Protein AF-A0AAW8AT97-F1 (afdb_monomer_lite)

Secondary structure (DSSP, 8-state):
-GGGT-S--TT-----S------GGG---EEE-SS-TT-EEEGGGHHHHHHHHHHHHHHHHHHTT----EEETTEEE-

Structure (mmCIF, N/CA/C/O backbone):
data_AF-A0AAW8AT97-F1
#
_entry.id   AF-A0AAW8AT97-F1
#
loop_
_atom_site.group_PDB
_atom_site.id
_atom_site.type_symbol
_atom_site.label_atom_id
_atom_site.label_alt_id
_atom_site.label_comp_id
_atom_site.label_asym_id
_atom_site.label_entity_id
_atom_site.label_seq_id
_atom_site.pdbx_PDB_ins_code
_atom_site.Cartn_x
_atom_site.Cartn_y
_atom_site.Cartn_z
_atom_site.occupancy
_atom_site.B_iso_or_equiv
_atom_site.auth_seq_id
_atom_site.auth_comp_id
_atom_site.auth_asym_id
_atom_site.auth_atom_id
_atom_site.pdbx_PDB_model_num
ATOM 1 N N . ALA A 1 1 ? -6.029 10.243 28.689 1.00 62.62 1 ALA A N 1
ATOM 2 C CA . ALA A 1 1 ? -6.464 9.035 27.954 1.00 62.62 1 ALA A CA 1
ATOM 3 C C . ALA A 1 1 ? -7.518 8.234 28.727 1.00 62.62 1 ALA A C 1
ATOM 5 O O . ALA A 1 1 ? -8.677 8.326 28.352 1.00 62.62 1 ALA A O 1
ATOM 6 N N . LYS A 1 2 ? -7.182 7.539 29.832 1.00 68.06 2 LYS A N 1
ATOM 7 C CA . LYS A 1 2 ? -8.157 6.729 30.607 1.00 68.06 2 LYS A CA 1
ATOM 8 C C . LYS A 1 2 ? -9.350 7.527 31.152 1.00 68.06 2 LYS A C 1
ATOM 10 O O . LYS A 1 2 ? -10.486 7.173 30.885 1.00 68.06 2 LYS A O 1
ATOM 15 N N . ALA A 1 3 ? -9.097 8.652 31.827 1.00 73.81 3 ALA A N 1
ATOM 16 C CA . ALA A 1 3 ? -10.155 9.502 32.396 1.00 73.81 3 ALA A CA 1
ATOM 17 C C . 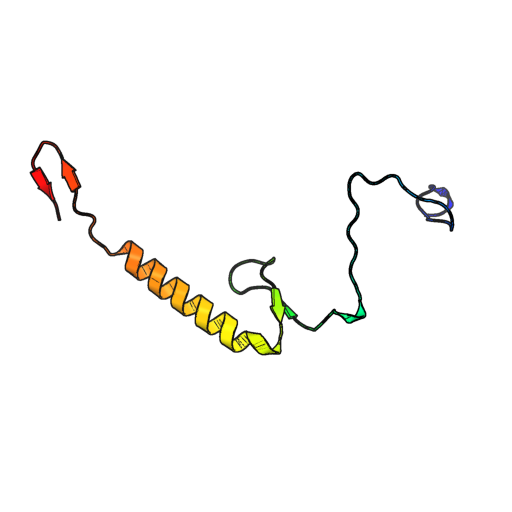ALA A 1 3 ? -11.090 10.145 31.351 1.00 73.81 3 ALA A C 1
ATOM 19 O O . ALA A 1 3 ? -12.132 10.677 31.705 1.00 73.81 3 ALA A O 1
ATOM 20 N N . GLN A 1 4 ? -10.706 10.115 30.073 1.00 82.19 4 GLN A N 1
ATOM 21 C CA . GLN A 1 4 ? -11.450 10.721 28.967 1.00 82.19 4 GLN A CA 1
ATOM 22 C C . GLN A 1 4 ? -12.185 9.659 28.129 1.00 82.19 4 GLN A C 1
ATOM 24 O O . GLN A 1 4 ? -12.713 9.984 27.076 1.00 82.19 4 GLN A O 1
ATOM 29 N N . GLY A 1 5 ? -12.168 8.385 28.550 1.00 78.75 5 GLY A N 1
ATOM 30 C CA . GLY A 1 5 ? -12.849 7.287 27.851 1.00 78.75 5 GLY A CA 1
ATOM 31 C C . GLY A 1 5 ? -12.200 6.839 26.535 1.00 78.75 5 GLY A C 1
ATOM 32 O O . GLY A 1 5 ? -12.752 5.999 25.841 1.00 78.75 5 GLY A O 1
ATOM 33 N N . MET A 1 6 ? -11.018 7.356 26.187 1.00 84.94 6 MET A N 1
ATOM 34 C CA . MET A 1 6 ? -10.350 7.074 24.902 1.00 84.94 6 MET A CA 1
ATOM 35 C C . MET A 1 6 ? -9.394 5.873 24.963 1.00 84.94 6 MET A C 1
ATOM 37 O O . MET A 1 6 ? -8.590 5.662 24.057 1.00 84.94 6 MET A O 1
ATOM 41 N N . TRP A 1 7 ? -9.413 5.124 26.066 1.00 87.81 7 TRP A N 1
ATOM 42 C CA . TRP A 1 7 ? -8.574 3.946 26.257 1.00 87.81 7 TRP A CA 1
ATOM 43 C C . TRP A 1 7 ? -9.412 2.691 26.040 1.00 87.81 7 TRP A C 1
ATOM 45 O O . TRP A 1 7 ? -10.424 2.536 26.714 1.00 87.81 7 TRP A O 1
ATOM 55 N N . ARG A 1 8 ? -8.990 1.800 25.136 1.00 87.25 8 ARG A N 1
ATOM 56 C CA . ARG A 1 8 ? -9.696 0.532 24.909 1.00 87.25 8 ARG A CA 1
ATOM 57 C C . ARG A 1 8 ? -9.438 -0.467 26.030 1.00 87.25 8 ARG A C 1
ATOM 59 O O . ARG A 1 8 ? -8.286 -0.669 26.426 1.00 87.25 8 ARG A O 1
ATOM 66 N N . TYR A 1 9 ? -10.500 -1.124 26.481 1.00 86.50 9 TYR A N 1
ATOM 67 C CA . TYR A 1 9 ? -10.462 -2.278 27.370 1.00 86.50 9 TYR A CA 1
ATOM 68 C C . TYR A 1 9 ? -10.877 -3.556 26.618 1.00 86.50 9 TYR A C 1
ATOM 70 O O . TYR A 1 9 ? -11.563 -3.484 25.597 1.00 86.50 9 TYR A O 1
ATOM 78 N N . PRO A 1 10 ? -10.445 -4.747 27.075 1.00 85.25 10 PRO A N 1
ATOM 79 C CA . PRO A 1 10 ? -10.911 -6.009 26.506 1.00 85.25 10 PRO A CA 1
ATOM 80 C C . PRO A 1 10 ? -12.443 -6.102 26.568 1.00 85.25 10 PRO A C 1
ATOM 82 O O . PRO A 1 10 ? -13.017 -5.927 27.639 1.00 85.25 10 PRO A O 1
ATOM 85 N N . GLY A 1 11 ? -13.089 -6.387 25.434 1.00 80.81 11 GLY A N 1
ATOM 86 C 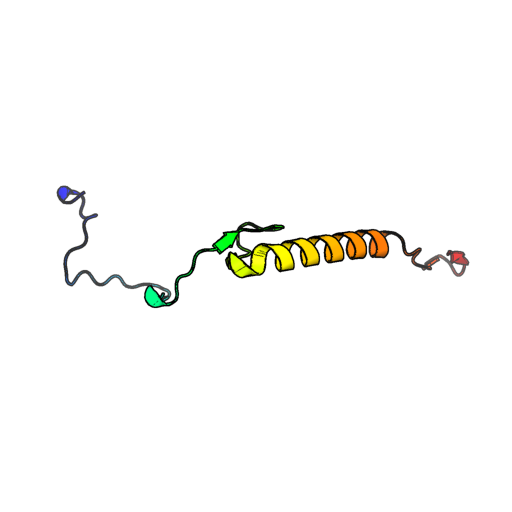CA . GLY A 1 11 ? -14.553 -6.450 25.317 1.00 80.81 11 GLY A CA 1
ATOM 87 C C . GLY A 1 11 ? -15.213 -5.180 24.770 1.00 80.81 11 GLY A C 1
ATOM 88 O O . GLY A 1 11 ? -16.391 -5.227 24.421 1.00 80.81 11 GLY A O 1
ATOM 89 N N . ASP A 1 12 ? -14.468 -4.080 24.623 1.00 82.44 12 ASP A N 1
ATOM 90 C CA . ASP A 1 12 ? -14.945 -2.879 23.934 1.00 82.44 12 ASP A CA 1
ATOM 91 C C . ASP A 1 12 ? -14.943 -3.117 22.415 1.00 82.44 12 ASP A C 1
ATOM 93 O O . ASP A 1 12 ? -14.001 -2.724 21.719 1.00 82.44 12 ASP A O 1
ATOM 97 N N . GLU A 1 13 ? -15.981 -3.787 21.905 1.00 80.38 13 GLU A N 1
ATOM 98 C CA . GLU A 1 13 ? -16.136 -4.068 20.475 1.00 80.38 13 GLU A CA 1
ATOM 99 C C . GLU A 1 13 ? -16.900 -2.923 19.781 1.00 80.38 13 GLU A C 1
ATOM 101 O O . GLU A 1 13 ? -18.113 -2.773 19.959 1.00 80.38 13 GLU A O 1
ATOM 106 N N . PRO A 1 14 ? -16.221 -2.062 19.007 1.00 84.25 14 PRO A N 1
ATOM 107 C CA . PRO A 1 14 ? -16.875 -0.998 18.254 1.00 84.25 14 PRO A CA 1
ATOM 108 C C . PRO A 1 14 ? -17.649 -1.556 17.051 1.00 84.25 14 PRO A C 1
ATOM 110 O O . PRO A 1 14 ? -17.197 -2.461 16.353 1.00 84.25 14 PRO A O 1
ATOM 113 N N . VAL A 1 15 ? -18.786 -0.937 16.731 1.00 88.00 15 VAL A N 1
ATOM 114 C CA . VAL A 1 15 ? -19.507 -1.221 15.484 1.00 88.00 15 VAL A CA 1
ATOM 115 C C . VAL A 1 15 ? -18.872 -0.414 14.353 1.00 88.00 15 VAL A C 1
ATOM 117 O O . VAL A 1 15 ? -18.985 0.812 14.313 1.00 88.00 15 VAL A O 1
ATOM 120 N N . PHE A 1 16 ? -18.192 -1.097 13.435 1.00 88.69 16 PHE A N 1
ATOM 121 C CA . PHE A 1 16 ? -17.626 -0.488 12.232 1.00 88.69 16 PHE A CA 1
ATOM 122 C C . PHE A 1 16 ? -18.586 -0.593 11.043 1.00 88.69 16 PHE A C 1
ATOM 124 O O . PHE A 1 16 ? -19.373 -1.529 10.940 1.00 88.69 16 PHE A O 1
ATOM 131 N N . THR A 1 17 ? -18.485 0.344 10.101 1.00 94.38 17 THR A N 1
ATOM 132 C CA . THR A 1 17 ? -19.196 0.266 8.813 1.00 94.38 17 THR A CA 1
ATOM 133 C C . THR A 1 17 ? -18.569 -0.752 7.858 1.00 94.38 17 THR A C 1
ATOM 135 O O . THR A 1 17 ? -19.245 -1.253 6.965 1.00 94.38 17 THR A O 1
ATOM 138 N N . SER A 1 18 ? -17.276 -1.041 8.030 1.00 92.88 18 SE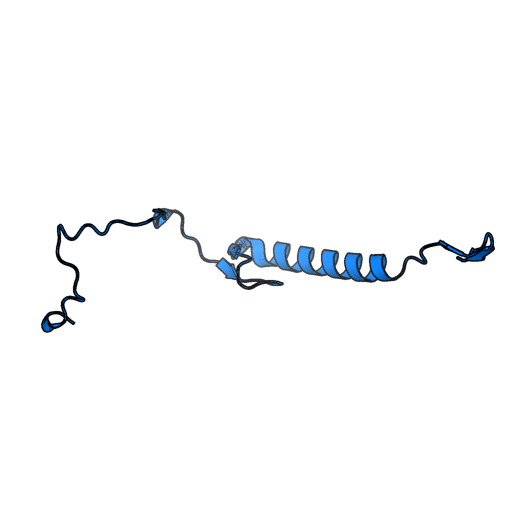R A N 1
ATOM 139 C CA . SER A 1 18 ? -16.522 -2.036 7.270 1.00 92.88 18 SER A CA 1
ATOM 140 C C . SER A 1 18 ? -15.326 -2.531 8.084 1.00 92.88 18 SER A C 1
ATOM 142 O O . SER A 1 18 ? -14.762 -1.782 8.886 1.00 92.88 18 SER A O 1
ATOM 144 N N . THR A 1 19 ? -14.924 -3.779 7.852 1.00 92.00 19 THR A N 1
ATOM 145 C CA . THR A 1 19 ? -13.791 -4.426 8.520 1.00 92.00 19 THR A CA 1
ATOM 146 C C . THR A 1 19 ? -12.812 -4.939 7.473 1.00 92.00 19 THR A C 1
ATOM 148 O O . THR A 1 19 ? -13.201 -5.571 6.494 1.00 92.00 19 THR A O 1
ATOM 151 N N . LEU A 1 20 ? -11.528 -4.677 7.696 1.00 93.00 20 LEU A N 1
ATOM 152 C CA . LEU A 1 20 ? -10.421 -5.163 6.880 1.00 93.00 20 LEU A CA 1
ATOM 153 C C . LEU A 1 20 ? -9.443 -5.899 7.797 1.00 93.00 20 LEU A C 1
ATOM 155 O O . LEU A 1 20 ? -9.250 -5.497 8.944 1.00 93.00 20 LEU A O 1
ATOM 159 N N . ALA A 1 21 ? -8.827 -6.961 7.287 1.00 93.38 21 ALA A N 1
ATOM 160 C CA . ALA A 1 21 ? -7.810 -7.727 7.996 1.00 93.38 21 ALA A CA 1
ATOM 161 C C . ALA A 1 21 ? -6.489 -7.681 7.222 1.00 93.38 21 ALA A C 1
ATOM 163 O O . ALA A 1 21 ? -6.485 -7.661 5.991 1.00 93.38 21 ALA A O 1
ATOM 164 N N . LEU A 1 22 ? -5.377 -7.678 7.955 1.00 92.88 22 LEU A N 1
ATOM 165 C CA . LEU A 1 22 ? -4.029 -7.761 7.405 1.00 92.88 22 LEU A CA 1
ATOM 166 C C . LEU A 1 22 ? -3.260 -8.845 8.157 1.00 92.88 22 LEU A C 1
ATOM 168 O O . LEU A 1 22 ? -3.123 -8.773 9.378 1.00 92.88 22 LEU A O 1
ATOM 172 N N . ASP A 1 23 ? -2.751 -9.829 7.420 1.00 93.94 23 ASP A N 1
ATOM 173 C CA . ASP A 1 23 ? -1.823 -10.814 7.963 1.00 93.94 23 ASP A CA 1
ATOM 174 C C . ASP A 1 23 ? -0.409 -10.224 8.022 1.00 93.94 23 ASP A C 1
ATOM 176 O O . ASP A 1 23 ? 0.213 -9.955 6.990 1.00 93.94 23 ASP A O 1
ATOM 180 N N . MET A 1 24 ? 0.114 -10.061 9.237 1.00 94.06 24 MET A N 1
ATOM 181 C CA . MET A 1 24 ? 1.455 -9.526 9.472 1.00 94.06 24 MET A CA 1
ATOM 182 C C . MET A 1 24 ? 2.574 -10.449 8.969 1.00 94.06 24 MET A C 1
ATOM 184 O O . MET A 1 24 ? 3.670 -9.958 8.713 1.00 94.06 24 MET A O 1
ATOM 188 N N . GLY A 1 25 ? 2.323 -11.752 8.792 1.00 95.19 25 GLY A N 1
ATOM 189 C CA . GLY A 1 25 ? 3.302 -12.691 8.232 1.00 95.19 25 GLY A CA 1
ATOM 190 C C . GLY A 1 25 ? 3.540 -12.502 6.732 1.00 95.19 25 GLY A C 1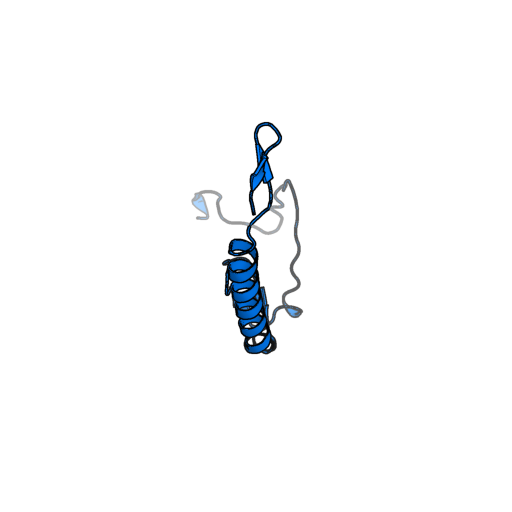
ATOM 191 O O . GLY A 1 25 ? 4.614 -12.825 6.233 1.00 95.19 25 GLY A O 1
ATOM 192 N N . SER A 1 26 ? 2.565 -11.931 6.022 1.00 90.81 26 SER A N 1
ATOM 193 C CA . SER A 1 26 ? 2.662 -11.632 4.587 1.00 90.81 26 SER A CA 1
ATOM 194 C C . SER A 1 26 ? 3.390 -10.318 4.273 1.00 90.81 26 SER A C 1
ATOM 196 O O . SER A 1 26 ? 3.602 -9.985 3.107 1.00 90.81 26 SER A O 1
ATOM 198 N N . VAL A 1 27 ? 3.753 -9.541 5.300 1.00 91.81 27 VAL A N 1
ATOM 199 C CA . VAL A 1 27 ? 4.372 -8.225 5.127 1.00 91.81 27 VAL A CA 1
ATOM 200 C C . VAL A 1 27 ? 5.836 -8.376 4.724 1.00 91.81 27 VAL A C 1
ATOM 202 O O . VAL A 1 27 ? 6.637 -9.006 5.407 1.00 91.81 27 VAL A O 1
ATOM 205 N N . GLU A 1 28 ? 6.204 -7.709 3.638 1.00 92.19 28 GLU A N 1
ATOM 206 C CA . GLU A 1 28 ? 7.575 -7.615 3.133 1.00 92.19 28 GLU A CA 1
ATOM 207 C C . GLU A 1 28 ? 7.983 -6.142 2.982 1.00 92.19 28 GLU A C 1
ATOM 209 O O . GLU A 1 28 ? 7.141 -5.243 2.843 1.00 92.19 28 GLU A O 1
ATOM 214 N N . ALA A 1 29 ? 9.292 -5.903 2.961 1.00 92.62 29 ALA A N 1
ATOM 215 C CA . ALA A 1 29 ? 9.837 -4.578 2.727 1.00 92.62 29 ALA A CA 1
ATOM 216 C C . ALA A 1 29 ? 9.522 -4.100 1.298 1.00 92.62 29 ALA A C 1
ATOM 218 O O . ALA A 1 29 ? 9.732 -4.810 0.311 1.00 92.62 29 ALA A O 1
ATOM 219 N N . SER A 1 30 ? 9.041 -2.865 1.190 1.00 91.44 30 SER A N 1
ATOM 220 C CA . SER A 1 30 ? 8.617 -2.261 -0.072 1.00 91.44 30 SER A CA 1
ATOM 221 C C . SER A 1 30 ? 9.031 -0.798 -0.166 1.00 91.44 30 SER A C 1
ATOM 223 O O . SER A 1 30 ? 9.249 -0.139 0.850 1.00 91.44 30 SER A O 1
ATOM 225 N N . LEU A 1 31 ? 9.059 -0.281 -1.389 1.00 90.50 31 LEU A N 1
ATOM 226 C CA . LEU A 1 31 ? 9.167 1.137 -1.703 1.00 90.50 31 LEU A CA 1
ATOM 227 C C . LEU A 1 31 ? 7.838 1.624 -2.300 1.00 90.50 31 LEU A C 1
ATOM 229 O O . LEU A 1 31 ? 7.167 0.882 -3.017 1.00 90.50 31 LEU A O 1
ATOM 233 N N . ALA A 1 32 ? 7.460 2.866 -2.005 1.00 88.38 32 ALA A N 1
ATOM 234 C CA . ALA A 1 32 ? 6.317 3.522 -2.635 1.00 88.38 32 ALA A CA 1
ATOM 235 C C . ALA A 1 32 ? 6.757 4.303 -3.884 1.00 88.38 32 ALA A C 1
ATOM 237 O O . ALA A 1 32 ? 7.777 4.994 -3.851 1.00 88.38 32 ALA A O 1
ATOM 238 N N . GLY A 1 33 ? 5.972 4.238 -4.961 1.00 86.62 33 GLY A N 1
ATOM 239 C CA . GLY A 1 33 ? 6.209 4.966 -6.208 1.00 86.62 33 GLY A CA 1
ATOM 240 C C . GLY A 1 33 ? 6.501 4.058 -7.412 1.00 86.62 33 GLY A C 1
ATOM 241 O O . GLY A 1 33 ? 6.232 2.859 -7.363 1.00 86.62 33 GLY A O 1
ATOM 242 N N . PRO A 1 34 ? 7.018 4.613 -8.528 1.00 80.12 34 PRO A N 1
ATOM 243 C CA . PRO A 1 34 ? 7.622 5.948 -8.667 1.00 80.12 34 PRO A CA 1
ATOM 244 C C . PRO A 1 34 ? 6.641 7.097 -8.970 1.00 80.12 34 PRO A C 1
ATOM 246 O O . PRO A 1 34 ? 7.016 8.256 -8.818 1.00 80.12 34 PRO A O 1
ATOM 249 N N . LYS A 1 35 ? 5.397 6.812 -9.393 1.00 81.94 35 LYS A N 1
ATOM 250 C CA . LYS A 1 35 ? 4.448 7.842 -9.871 1.00 81.94 35 LYS A CA 1
ATOM 251 C C . LYS A 1 35 ? 3.405 8.272 -8.843 1.00 81.94 35 LYS A C 1
ATOM 253 O O . LYS A 1 35 ? 2.997 9.433 -8.866 1.00 81.94 35 LYS A O 1
ATOM 258 N N . ARG A 1 36 ? 2.942 7.375 -7.964 1.00 84.69 36 ARG A N 1
ATOM 259 C CA . ARG A 1 36 ? 1.968 7.713 -6.915 1.00 84.69 36 ARG A CA 1
ATOM 260 C C . ARG A 1 36 ? 2.345 7.095 -5.562 1.00 84.69 36 ARG A C 1
ATOM 262 O O . ARG A 1 36 ? 2.870 5.986 -5.541 1.00 84.69 36 ARG A O 1
ATOM 269 N N . PRO A 1 37 ? 2.043 7.759 -4.430 1.00 82.75 37 PRO A N 1
ATOM 270 C CA . PRO A 1 37 ? 2.385 7.257 -3.093 1.00 82.75 37 PRO A CA 1
ATOM 271 C C . PRO A 1 37 ? 1.729 5.925 -2.709 1.00 82.75 37 PRO A C 1
ATOM 273 O O . PRO A 1 37 ? 2.260 5.191 -1.885 1.00 82.75 37 PRO A O 1
ATOM 276 N N . GLN A 1 38 ? 0.570 5.616 -3.289 1.00 89.06 38 GLN A N 1
ATOM 277 C CA . GLN A 1 38 ? -0.143 4.359 -3.067 1.00 89.06 38 GLN A CA 1
ATOM 278 C C . GLN A 1 38 ? 0.394 3.189 -3.907 1.00 89.06 38 GLN A C 1
ATOM 280 O O . GLN A 1 38 ? -0.016 2.051 -3.684 1.00 89.06 38 GLN A O 1
ATOM 285 N N . ASP A 1 39 ? 1.281 3.451 -4.872 1.00 86.69 39 ASP A N 1
ATOM 286 C CA . ASP A 1 39 ? 1.848 2.406 -5.720 1.00 86.69 39 ASP A CA 1
ATOM 287 C C . ASP A 1 39 ? 2.930 1.669 -4.923 1.00 86.69 39 ASP A C 1
ATOM 289 O O . ASP A 1 39 ? 4.013 2.198 -4.678 1.00 86.69 39 ASP A O 1
ATOM 293 N N . ARG A 1 40 ? 2.623 0.451 -4.474 1.00 89.00 40 ARG A N 1
ATOM 294 C CA . ARG A 1 40 ? 3.537 -0.383 -3.689 1.00 89.00 40 ARG A CA 1
ATOM 295 C C . ARG A 1 40 ? 4.406 -1.246 -4.603 1.00 89.00 40 ARG A C 1
ATOM 297 O O . ARG A 1 40 ? 3.876 -2.016 -5.400 1.00 89.00 40 ARG A O 1
ATOM 304 N N . VAL A 1 41 ? 5.723 -1.201 -4.406 1.00 88.81 41 VAL A N 1
ATOM 305 C CA . VAL A 1 41 ? 6.698 -2.051 -5.104 1.00 88.81 41 VAL A CA 1
ATOM 306 C C . VAL A 1 41 ? 7.520 -2.826 -4.079 1.00 88.81 41 VAL A C 1
ATOM 308 O O . VAL A 1 41 ? 8.168 -2.223 -3.223 1.00 88.81 41 VAL A O 1
ATOM 311 N N . ALA A 1 42 ? 7.504 -4.159 -4.140 1.00 91.56 42 ALA A N 1
ATOM 312 C CA . ALA A 1 42 ? 8.380 -4.989 -3.312 1.00 91.56 42 ALA A CA 1
ATOM 313 C C . ALA A 1 42 ? 9.850 -4.622 -3.575 1.00 91.56 42 ALA A C 1
ATOM 315 O O . ALA A 1 42 ? 10.217 -4.363 -4.721 1.00 91.56 42 ALA A O 1
ATOM 316 N N . LEU A 1 43 ? 10.708 -4.592 -2.547 1.00 87.69 43 LEU A N 1
ATOM 317 C CA . LEU A 1 43 ? 12.089 -4.106 -2.721 1.00 87.69 43 LEU A CA 1
ATOM 318 C C . LEU A 1 43 ? 12.875 -4.868 -3.803 1.00 87.69 43 LEU A C 1
ATOM 320 O O . LEU A 1 43 ? 13.666 -4.255 -4.518 1.00 87.69 43 LEU A O 1
ATOM 324 N N . GLY A 1 44 ? 12.626 -6.171 -3.966 1.00 88.69 44 GLY A N 1
ATOM 325 C CA . GLY A 1 44 ? 13.247 -6.982 -5.021 1.00 88.69 44 GLY A CA 1
ATOM 326 C C . GLY A 1 44 ? 12.835 -6.583 -6.444 1.00 88.69 44 GLY A C 1
ATOM 327 O O . GLY A 1 44 ? 13.612 -6.760 -7.380 1.00 88.69 44 GLY A O 1
ATOM 328 N N . ASP A 1 45 ? 11.657 -5.978 -6.604 1.00 89.06 45 ASP A N 1
ATOM 329 C CA . ASP A 1 45 ? 11.075 -5.607 -7.898 1.00 89.06 45 ASP A CA 1
ATOM 330 C C . ASP A 1 45 ? 11.334 -4.145 -8.288 1.00 89.06 45 ASP A C 1
ATOM 332 O O . ASP A 1 45 ? 10.953 -3.711 -9.380 1.00 89.06 45 ASP A O 1
ATOM 336 N N . VAL A 1 46 ? 12.009 -3.374 -7.429 1.00 88.44 46 VAL A N 1
ATOM 337 C CA . VAL A 1 46 ? 12.283 -1.945 -7.644 1.00 88.44 46 VAL A CA 1
ATOM 338 C C . VAL A 1 46 ? 12.941 -1.663 -9.003 1.00 88.44 46 VAL A C 1
ATOM 340 O O . VAL A 1 46 ? 12.420 -0.806 -9.722 1.00 88.44 46 VAL A O 1
ATOM 343 N N . PRO A 1 47 ? 14.001 -2.376 -9.443 1.00 87.06 47 PRO A N 1
ATOM 344 C CA . PRO A 1 47 ? 14.619 -2.101 -10.743 1.00 87.06 47 PRO A CA 1
ATOM 345 C C . PRO A 1 47 ? 13.643 -2.262 -11.916 1.00 87.06 47 PRO A C 1
ATOM 347 O O . PRO A 1 47 ? 13.617 -1.439 -12.833 1.00 87.06 47 PRO A O 1
ATOM 350 N N . LYS A 1 48 ? 12.791 -3.293 -11.860 1.00 88.00 48 LYS A N 1
ATOM 351 C CA . LYS A 1 48 ? 11.785 -3.580 -12.889 1.00 88.00 48 LYS A CA 1
ATOM 352 C C . LYS A 1 48 ? 10.689 -2.513 -12.913 1.00 88.00 48 LYS A C 1
ATOM 354 O O . LYS A 1 48 ? 10.293 -2.067 -13.989 1.00 88.00 48 LYS A O 1
ATOM 359 N N . ALA A 1 49 ? 10.220 -2.081 -11.743 1.00 85.00 49 ALA A N 1
ATOM 360 C CA . ALA A 1 49 ? 9.192 -1.050 -11.627 1.00 85.00 49 ALA A CA 1
ATOM 361 C C . ALA A 1 49 ? 9.669 0.315 -12.149 1.00 85.00 49 ALA A C 1
ATOM 363 O O . ALA A 1 49 ? 8.927 1.002 -12.857 1.00 85.00 49 ALA A O 1
ATOM 364 N N . PHE A 1 50 ? 10.919 0.691 -11.861 1.00 84.88 50 PHE A N 1
ATOM 365 C CA . PHE A 1 50 ? 11.517 1.907 -12.413 1.00 84.88 50 PHE A CA 1
ATOM 366 C C . PHE A 1 50 ? 11.639 1.838 -13.940 1.00 84.88 50 PHE A C 1
ATOM 368 O O . PHE A 1 50 ? 11.211 2.776 -14.613 1.00 84.88 50 PHE A O 1
ATOM 375 N N . ALA A 1 51 ? 12.130 0.732 -14.507 1.00 84.69 51 ALA A N 1
ATOM 376 C CA . ALA A 1 51 ? 12.230 0.572 -15.961 1.00 84.69 51 ALA A CA 1
ATOM 377 C C . ALA A 1 51 ? 10.865 0.721 -16.665 1.00 84.69 51 ALA A C 1
ATOM 379 O O . ALA A 1 51 ? 10.725 1.520 -17.593 1.00 84.69 51 ALA A O 1
ATOM 380 N N . ALA A 1 52 ? 9.830 0.043 -16.156 1.00 81.69 52 ALA A N 1
ATOM 381 C CA . ALA A 1 52 ? 8.471 0.137 -16.692 1.00 81.69 52 ALA A CA 1
ATOM 382 C C . ALA A 1 52 ? 7.900 1.568 -16.621 1.00 81.69 52 ALA A C 1
ATOM 384 O O . ALA A 1 52 ? 7.176 2.013 -17.514 1.00 81.69 52 ALA A O 1
ATOM 385 N N . SER A 1 53 ? 8.232 2.324 -15.569 1.00 78.56 53 SER A N 1
ATOM 386 C CA . SER A 1 53 ? 7.792 3.716 -15.435 1.00 78.56 53 SER A CA 1
ATOM 387 C C . SER A 1 53 ? 8.349 4.628 -16.533 1.00 78.56 53 SER A C 1
ATOM 389 O O . SER A 1 53 ? 7.588 5.453 -17.056 1.00 78.56 53 SER A O 1
ATOM 391 N N . GLY A 1 54 ? 9.615 4.421 -16.919 1.00 74.81 54 GLY A N 1
ATOM 392 C CA . GLY A 1 54 ? 10.286 5.141 -18.001 1.00 74.81 54 GLY A CA 1
ATOM 393 C C . GLY A 1 54 ? 9.714 4.796 -19.376 1.00 74.81 54 GLY A C 1
ATOM 394 O O . GLY A 1 54 ? 9.438 5.693 -20.169 1.00 74.81 54 GLY A O 1
ATOM 395 N N . GLU A 1 55 ? 9.422 3.520 -19.644 1.00 69.31 55 GLU A N 1
ATOM 396 C CA . GLU A 1 55 ? 8.738 3.099 -20.879 1.00 69.31 55 GLU A CA 1
ATOM 397 C C . GLU A 1 55 ? 7.361 3.764 -21.034 1.00 69.31 55 GLU A C 1
ATOM 399 O O . GLU A 1 55 ? 7.008 4.250 -22.112 1.00 69.31 55 GLU A O 1
ATOM 404 N N . LEU A 1 56 ? 6.589 3.846 -19.944 1.00 63.88 56 LEU A N 1
ATOM 405 C CA . LEU A 1 56 ? 5.293 4.528 -19.934 1.00 63.88 56 LEU A CA 1
ATOM 406 C C . LEU A 1 56 ? 5.421 6.036 -20.206 1.00 63.88 56 LEU A C 1
ATOM 408 O O . LEU A 1 56 ? 4.544 6.609 -20.852 1.00 63.88 56 LEU A O 1
ATOM 412 N N . GLU A 1 57 ? 6.485 6.687 -19.726 1.00 66.81 57 GLU A N 1
ATOM 413 C CA . GLU A 1 57 ? 6.764 8.102 -20.021 1.00 66.81 57 GLU A CA 1
ATOM 414 C C . GLU A 1 57 ? 7.127 8.317 -21.490 1.00 66.81 57 GLU A C 1
ATOM 416 O O . GLU A 1 57 ? 6.546 9.186 -22.142 1.00 66.81 57 GLU A O 1
ATOM 421 N N . VAL A 1 58 ? 8.006 7.479 -22.046 1.00 64.44 58 VAL A N 1
ATOM 422 C CA . VAL A 1 58 ? 8.366 7.516 -23.472 1.00 64.44 58 VAL A CA 1
ATOM 423 C C . VAL A 1 58 ? 7.127 7.317 -24.350 1.00 64.44 58 VAL A C 1
ATOM 425 O O . VAL A 1 58 ? 6.912 8.064 -25.307 1.00 64.44 58 VAL A O 1
ATOM 428 N N . ASN A 1 59 ? 6.265 6.360 -23.996 1.00 63.66 59 ASN A N 1
ATOM 429 C CA . ASN A 1 59 ? 5.015 6.113 -24.712 1.00 63.66 59 ASN A CA 1
ATOM 430 C C . ASN A 1 59 ? 4.049 7.308 -24.620 1.00 63.66 59 ASN A C 1
ATOM 432 O O . ASN A 1 59 ? 3.430 7.678 -25.619 1.00 63.66 59 ASN A O 1
ATOM 436 N N . HIS A 1 60 ? 3.926 7.937 -23.446 1.00 64.94 60 HIS A N 1
ATOM 437 C CA . HIS A 1 60 ? 3.081 9.118 -23.265 1.00 64.94 60 HIS A CA 1
ATOM 438 C C . HIS A 1 60 ? 3.551 10.294 -24.134 1.00 64.94 60 HIS A C 1
ATOM 440 O O . HIS A 1 60 ? 2.732 10.911 -24.815 1.00 64.94 60 HIS A O 1
ATOM 446 N N . LEU A 1 61 ? 4.863 10.549 -24.190 1.00 63.00 61 LEU A N 1
ATOM 447 C CA . LEU A 1 61 ? 5.451 11.583 -25.048 1.00 63.00 61 LEU A CA 1
ATOM 448 C C . LEU A 1 61 ? 5.276 11.279 -26.546 1.00 63.00 61 LEU A C 1
ATOM 450 O O . LEU A 1 61 ? 5.053 12.197 -27.333 1.00 63.00 61 LEU A O 1
ATOM 454 N N . GLN A 1 62 ? 5.332 10.009 -26.959 1.00 60.81 62 GLN A N 1
ATOM 455 C CA . GLN A 1 62 ? 5.049 9.617 -28.347 1.00 60.81 62 GLN A CA 1
ATOM 456 C C . GLN A 1 62 ? 3.572 9.787 -28.716 1.00 60.81 62 GLN A C 1
ATOM 458 O O . GLN A 1 62 ? 3.272 10.285 -29.801 1.00 60.81 62 GLN A O 1
ATOM 463 N N . ARG A 1 63 ? 2.642 9.440 -27.816 1.00 59.06 63 ARG A N 1
ATOM 464 C CA . ARG A 1 63 ? 1.200 9.643 -28.040 1.00 59.06 63 ARG A CA 1
ATOM 465 C C . ARG A 1 63 ? 0.829 11.113 -28.212 1.00 59.06 63 ARG A C 1
ATOM 467 O O . ARG A 1 63 ? -0.052 11.420 -29.004 1.00 59.06 63 ARG A O 1
ATOM 474 N N . GLN A 1 64 ? 1.520 12.019 -27.524 1.00 59.94 64 GLN A N 1
ATOM 475 C CA . GLN A 1 64 ? 1.304 13.461 -27.676 1.00 59.94 64 GLN A CA 1
ATOM 476 C C . GLN A 1 64 ? 1.765 14.020 -29.037 1.00 59.94 64 GLN A C 1
ATOM 478 O O . GLN A 1 64 ? 1.400 15.140 -29.378 1.00 59.94 64 GLN A O 1
ATOM 483 N N . ARG A 1 65 ? 2.550 13.273 -29.829 1.00 58.28 65 ARG A N 1
ATOM 484 C CA . ARG A 1 65 ? 3.126 13.746 -31.104 1.00 58.28 65 ARG A CA 1
ATOM 485 C C . ARG A 1 65 ? 2.484 13.142 -32.351 1.00 58.28 65 ARG A C 1
ATOM 487 O O . ARG A 1 65 ? 3.019 13.338 -33.438 1.00 58.28 65 ARG A O 1
ATOM 494 N N . GLN A 1 66 ? 1.370 12.423 -32.236 1.00 65.00 66 GLN A N 1
ATOM 495 C CA . GLN A 1 66 ? 0.643 11.988 -33.428 1.00 65.00 66 GLN A CA 1
ATOM 496 C C . GLN A 1 66 ? -0.231 13.141 -33.933 1.00 65.00 66 GLN A C 1
ATOM 498 O O . GLN A 1 66 ? -1.149 13.540 -33.213 1.00 65.00 66 GLN A O 1
ATOM 503 N N . PRO A 1 67 ? 0.035 13.699 -35.132 1.00 64.94 67 PRO A N 1
ATOM 504 C CA . PRO A 1 67 ? -0.901 14.619 -35.748 1.00 64.94 67 PRO A CA 1
ATOM 505 C C . PRO A 1 67 ? -2.209 13.863 -35.972 1.00 64.94 67 PRO A C 1
ATOM 507 O O . PRO A 1 67 ? -2.275 12.887 -36.722 1.00 64.94 67 PRO A O 1
ATOM 510 N N . VAL A 1 68 ? -3.243 14.264 -35.239 1.00 72.69 68 VAL A N 1
ATOM 511 C CA . VAL A 1 68 ? -4.581 13.721 -35.430 1.00 72.69 68 VAL A CA 1
ATOM 512 C C . VAL A 1 68 ? -5.137 14.413 -36.656 1.00 72.69 68 VAL A C 1
ATOM 514 O O . VAL A 1 68 ? -5.421 15.609 -36.611 1.00 72.69 68 VAL A O 1
ATOM 517 N N . ALA A 1 69 ? -5.267 13.672 -37.752 1.00 76.19 69 ALA A N 1
ATOM 518 C CA . ALA A 1 69 ? -5.921 14.206 -38.928 1.00 76.19 69 ALA A CA 1
ATOM 519 C C . ALA A 1 69 ? -7.390 14.499 -38.594 1.00 76.19 69 ALA A C 1
ATOM 521 O O . ALA A 1 69 ? -8.095 13.632 -38.071 1.00 76.19 69 ALA A O 1
ATOM 522 N N . TYR A 1 70 ? -7.847 15.720 -38.866 1.00 73.75 70 TYR A N 1
ATOM 523 C CA . TYR A 1 70 ? -9.234 16.114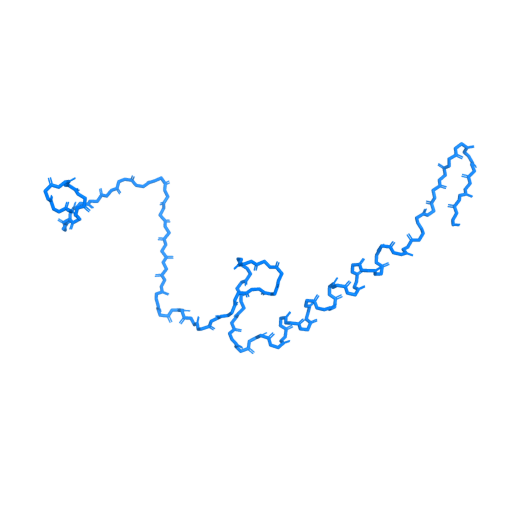 -38.630 1.00 73.75 70 TYR A CA 1
ATOM 524 C C . TYR A 1 70 ? -9.811 16.848 -39.835 1.00 73.75 70 TYR A C 1
ATOM 526 O O . TYR A 1 70 ? -9.103 17.494 -40.612 1.00 73.75 70 TYR A O 1
ATOM 534 N N . THR A 1 71 ? -11.126 16.720 -40.000 1.00 77.56 71 THR A N 1
ATOM 535 C CA . THR A 1 71 ? -11.874 17.372 -41.075 1.00 77.56 71 THR A CA 1
ATOM 536 C C . THR A 1 71 ? -12.668 18.536 -40.498 1.00 77.56 71 THR A C 1
ATOM 538 O O . THR A 1 71 ? -13.520 18.335 -39.635 1.00 77.56 71 THR A O 1
ATOM 541 N N . LEU A 1 72 ? -12.406 19.752 -40.979 1.00 67.38 72 LEU A N 1
ATOM 542 C CA . LEU A 1 72 ? -13.180 20.944 -40.631 1.00 67.38 72 LEU A CA 1
ATOM 543 C C . LEU A 1 72 ? -13.763 21.532 -41.914 1.00 67.38 72 LEU A C 1
ATOM 545 O O . LEU A 1 72 ? -13.031 21.824 -42.856 1.00 67.38 72 LEU A O 1
ATOM 549 N N . ASN A 1 73 ? -15.088 21.684 -41.962 1.00 77.44 73 ASN A N 1
ATOM 550 C CA . ASN A 1 73 ? -15.812 22.224 -43.119 1.00 77.44 73 ASN A CA 1
ATOM 551 C C . ASN A 1 73 ? -15.490 21.502 -44.445 1.00 77.44 73 ASN A C 1
ATOM 553 O O . ASN A 1 73 ? -15.377 22.132 -45.490 1.00 77.44 73 ASN A O 1
ATOM 557 N N . GLY A 1 74 ? -15.303 20.178 -44.399 1.00 81.25 74 GLY A N 1
ATOM 558 C CA . GLY A 1 74 ? -14.984 19.364 -45.579 1.00 81.25 74 GLY A CA 1
ATOM 559 C C . GLY A 1 74 ? -13.523 19.426 -46.041 1.00 81.25 74 GLY A C 1
ATOM 560 O O . GLY A 1 74 ? -13.159 18.708 -46.968 1.00 81.25 74 GLY A O 1
ATOM 561 N N . HIS A 1 75 ? -12.668 20.215 -45.383 1.00 70.50 75 HIS A N 1
ATOM 562 C CA . HIS A 1 75 ? -11.232 20.252 -45.650 1.00 70.50 75 HIS A CA 1
ATOM 563 C C . HIS A 1 75 ? -10.478 19.358 -44.663 1.00 70.50 75 HIS A C 1
ATOM 565 O O . HIS A 1 75 ? -10.714 19.408 -43.455 1.00 70.50 75 HIS A O 1
ATOM 571 N N . HIS A 1 76 ? -9.594 18.513 -45.195 1.00 71.25 76 HIS A N 1
ATOM 572 C CA . HIS A 1 76 ? -8.809 17.553 -44.425 1.00 71.25 76 HIS A CA 1
ATOM 573 C C . HIS A 1 76 ? -7.450 18.161 -44.057 1.00 71.25 76 HIS A C 1
ATOM 575 O O . HIS A 1 76 ? -6.720 18.606 -44.942 1.00 71.25 76 HIS A O 1
ATOM 581 N N . TYR A 1 77 ? -7.117 18.162 -42.767 1.00 69.12 77 TYR A N 1
ATOM 582 C CA . TYR A 1 77 ? -5.852 18.674 -42.236 1.00 69.12 77 TYR A CA 1
ATOM 583 C C . TYR A 1 77 ? -5.088 17.530 -41.557 1.00 69.12 77 TYR A C 1
ATOM 585 O O . TYR A 1 77 ? -5.696 16.757 -40.816 1.00 69.12 77 TYR A O 1
ATOM 593 N N . SER A 1 78 ? -3.784 17.406 -41.833 1.00 74.56 78 SER A N 1
ATOM 594 C CA . SER A 1 78 ? -2.862 16.395 -41.282 1.00 74.56 78 SER A CA 1
ATOM 595 C C . SER A 1 78 ? -1.548 17.026 -40.858 1.00 74.56 78 SER A C 1
ATOM 597 O O . SER A 1 78 ? -1.064 17.865 -41.652 1.00 74.56 78 SER A O 1
#

Radius of gyration: 25.57 Å; chains: 1; bounding box: 34×35×78 Å

Foldseek 3Di:
DVVVVPDDDPPPDDDDPDDDDDDP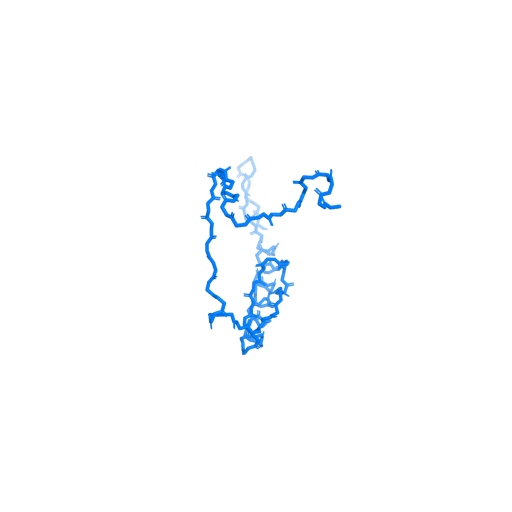VPDADWDADDPDRPRTGHPVCVVVRVVVVVVVVVVVVVVVPDPDWDADPNDIDD

Sequence (78 aa):
AKAQGMWRYPGDEPVFTSTLALDMGSVEASLAGPKRPQDRVALGDVPKAFAASGELEVNHLQRQRQPVAYTLNGHHYS

InterPro domains:
  IPR001030 Aconitase/3-isopropylmalate dehydratase large subunit, alpha/beta/alpha domain [PF00330] (2-57)
  IPR036008 Aconitase, iron-sulfur domain [SSF53732] (2-57)

pLDDT: mean 80.73, std 10.53, range [58.28, 95.19]

Organism: Klebsiella pneumoniae (NCBI:txid573)